Protein AF-A0A149VV26-F1 (afdb_monomer_lite)

Radius of gyration: 16.29 Å; chains: 1; bounding box: 35×36×29 Å

Secondary structure (DSSP, 8-state):
-HHHHHHHHHTT--HHHHHHHTT--HHHHHHHH--TTSS-----------

Foldseek 3Di:
DLVQLVVVVVVPDDSCVSCVVVVHHPVVNVVVVPDVVVPPPPDDDPDDDD

Sequence (50 aa):
MMKLIDETVEAGARRHKACEILGLSLRTLQRWQIRPEDGRAEAVERDQSI

pLDDT: mean 73.85, std 15.24, range [46.88, 89.19]

Organism: NCBI:txid416213

Structure (mmCIF, N/CA/C/O backbone):
data_AF-A0A149VV26-F1
#
_entry.id   AF-A0A149VV26-F1
#
loop_
_atom_site.group_PDB
_atom_site.id
_atom_site.type_symbol
_atom_site.label_atom_id
_atom_site.label_alt_id
_atom_site.label_comp_id
_atom_site.label_asym_id
_atom_site.label_entity_id
_atom_site.label_seq_id
_atom_site.pdbx_PDB_ins_code
_atom_site.Cartn_x
_atom_site.Cartn_y
_atom_site.Cartn_z
_atom_site.occupancy
_atom_site.B_iso_or_equiv
_atom_site.auth_seq_id
_atom_site.auth_comp_id
_atom_site.auth_asym_id
_atom_site.auth_atom_id
_atom_site.pdbx_PDB_model_num
ATOM 1 N N . MET A 1 1 ? -6.363 2.454 -9.461 1.00 57.97 1 MET A N 1
ATOM 2 C CA . MET A 1 1 ? -6.229 1.249 -8.614 1.00 57.97 1 MET A CA 1
ATOM 3 C C . MET A 1 1 ? -5.018 1.347 -7.695 1.00 57.97 1 MET A C 1
ATOM 5 O O . MET A 1 1 ? -5.215 1.352 -6.493 1.00 57.97 1 MET A O 1
ATOM 9 N N . MET A 1 2 ? -3.803 1.526 -8.236 1.00 67.81 2 MET A N 1
ATOM 10 C CA . MET A 1 2 ? -2.569 1.712 -7.447 1.00 67.81 2 MET A CA 1
ATOM 11 C C . MET A 1 2 ? -2.644 2.849 -6.421 1.00 67.81 2 MET A C 1
ATOM 13 O O . MET A 1 2 ? -2.378 2.623 -5.248 1.00 67.81 2 MET A O 1
ATOM 17 N N . LYS A 1 3 ? -3.109 4.031 -6.858 1.00 76.62 3 LYS A N 1
ATOM 18 C CA . LYS A 1 3 ? -3.230 5.220 -6.000 1.00 76.62 3 LYS A CA 1
ATOM 19 C C . LYS A 1 3 ? -3.996 4.966 -4.703 1.00 76.62 3 LYS A C 1
ATOM 21 O O . LYS A 1 3 ? -3.544 5.405 -3.664 1.00 76.62 3 LYS A O 1
ATOM 26 N N . LEU A 1 4 ? -5.070 4.177 -4.743 1.00 81.81 4 LEU A N 1
ATOM 27 C CA . LEU A 1 4 ? -5.886 3.915 -3.557 1.00 81.81 4 LEU A CA 1
ATOM 28 C C . LEU A 1 4 ? -5.109 3.128 -2.489 1.00 81.81 4 LEU A C 1
ATOM 30 O O . LEU A 1 4 ? -5.246 3.379 -1.296 1.00 81.81 4 LEU A O 1
ATOM 34 N N . ILE A 1 5 ? -4.270 2.181 -2.921 1.00 82.88 5 ILE A N 1
ATOM 35 C CA . ILE A 1 5 ? -3.396 1.420 -2.023 1.00 82.88 5 ILE A CA 1
ATOM 36 C C . ILE A 1 5 ? -2.298 2.330 -1.475 1.00 82.88 5 ILE A C 1
ATOM 38 O O . ILE A 1 5 ? -2.048 2.292 -0.273 1.00 82.88 5 ILE A O 1
ATOM 42 N N . ASP A 1 6 ? -1.682 3.150 -2.328 1.00 83.31 6 ASP A N 1
ATOM 43 C CA . ASP A 1 6 ? -0.638 4.093 -1.917 1.00 83.31 6 ASP A CA 1
ATOM 44 C C . ASP A 1 6 ? -1.166 5.126 -0.914 1.00 83.31 6 ASP A C 1
ATOM 46 O O . ASP A 1 6 ? -0.575 5.269 0.148 1.00 83.31 6 ASP A O 1
ATOM 50 N N . GLU A 1 7 ? -2.324 5.740 -1.165 1.00 84.69 7 GLU A N 1
ATOM 51 C CA . GLU A 1 7 ? -2.968 6.710 -0.264 1.00 84.69 7 GLU A CA 1
ATOM 52 C C . GLU A 1 7 ? -3.297 6.093 1.103 1.00 84.69 7 GLU A C 1
ATOM 54 O O . GLU A 1 7 ? -3.075 6.700 2.148 1.00 84.69 7 GLU A O 1
ATOM 59 N N . THR A 1 8 ? -3.784 4.848 1.121 1.00 86.88 8 THR A N 1
ATOM 60 C CA . THR A 1 8 ? -4.104 4.154 2.379 1.00 86.88 8 THR A CA 1
ATOM 61 C C . THR A 1 8 ? -2.831 3.829 3.170 1.00 86.88 8 THR A C 1
ATOM 63 O O . THR A 1 8 ? -2.818 3.879 4.401 1.00 86.88 8 THR A O 1
ATOM 66 N N . VAL A 1 9 ? -1.745 3.496 2.471 1.00 86.31 9 VAL A N 1
ATOM 67 C CA . VAL A 1 9 ? -0.433 3.228 3.076 1.00 86.31 9 VAL A CA 1
ATOM 68 C C . VAL A 1 9 ? 0.225 4.518 3.563 1.00 86.31 9 VAL A C 1
ATOM 70 O O . VAL A 1 9 ? 0.828 4.521 4.634 1.00 86.31 9 VAL A O 1
ATOM 73 N N . GLU A 1 10 ? 0.067 5.612 2.822 1.00 86.12 10 GLU A N 1
ATOM 74 C CA . GLU A 1 10 ? 0.522 6.957 3.181 1.00 86.12 10 GLU A CA 1
ATOM 75 C C . GLU A 1 10 ? -0.213 7.486 4.419 1.00 86.12 10 GLU A C 1
ATOM 77 O O . GLU A 1 10 ? 0.409 8.052 5.314 1.00 86.12 10 GLU A O 1
ATOM 82 N N . ALA A 1 11 ? -1.503 7.163 4.560 1.00 88.00 11 ALA A N 1
ATOM 83 C CA . ALA A 1 11 ? -2.281 7.390 5.779 1.00 88.00 11 ALA A CA 1
ATOM 84 C C . ALA A 1 11 ? -1.848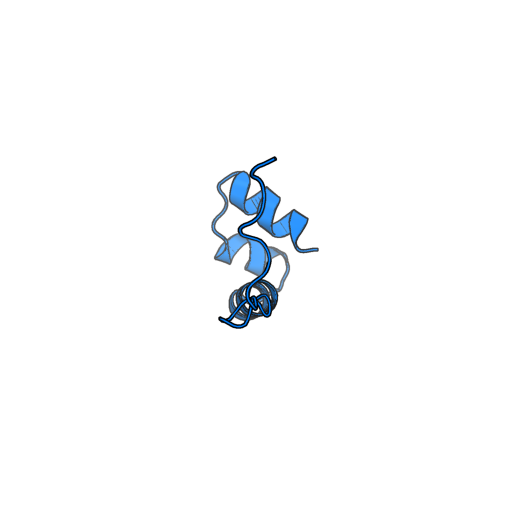 6.508 6.976 1.00 88.00 11 ALA A C 1
ATOM 86 O O . ALA A 1 11 ? -2.427 6.602 8.059 1.00 88.00 11 ALA A O 1
ATOM 87 N N . GLY A 1 12 ? -0.841 5.643 6.805 1.00 86.56 12 GLY A N 1
ATOM 88 C CA . GLY A 1 12 ? -0.240 4.832 7.866 1.00 86.56 12 GLY A CA 1
ATOM 89 C C . GLY A 1 12 ? -0.738 3.387 7.937 1.00 86.56 12 GLY A C 1
ATOM 90 O O . GLY A 1 12 ? -0.328 2.638 8.830 1.00 86.56 12 GLY A O 1
ATOM 91 N N . ALA A 1 13 ? -1.595 2.943 7.012 1.00 87.50 13 ALA A N 1
ATOM 92 C CA . ALA A 1 13 ? -2.011 1.547 6.984 1.00 87.50 13 ALA A CA 1
ATOM 93 C C . ALA A 1 13 ? -0.875 0.632 6.501 1.00 87.50 13 ALA A C 1
ATOM 95 O O . ALA A 1 13 ? -0.107 0.935 5.587 1.00 87.50 13 ALA A O 1
ATOM 96 N N . ARG A 1 14 ? -0.792 -0.572 7.071 1.00 87.44 14 ARG A N 1
ATOM 97 C CA . ARG A 1 14 ? 0.151 -1.585 6.580 1.00 87.44 14 ARG A CA 1
ATOM 98 C C . ARG A 1 14 ? -0.274 -2.050 5.183 1.00 87.44 14 ARG A C 1
ATOM 100 O O . ARG A 1 14 ? -1.419 -2.461 5.003 1.00 87.44 14 ARG A O 1
ATOM 107 N N . ARG A 1 15 ? 0.675 -2.112 4.236 1.00 84.75 15 ARG A N 1
ATOM 108 C CA . ARG A 1 15 ? 0.468 -2.604 2.851 1.00 84.75 15 ARG A CA 1
ATOM 109 C C . ARG A 1 15 ? -0.311 -3.920 2.781 1.00 84.75 15 ARG A C 1
ATOM 111 O O . ARG A 1 15 ? -1.206 -4.058 1.958 1.00 84.75 15 ARG A O 1
ATOM 118 N N . HIS A 1 16 ? -0.013 -4.862 3.679 1.00 85.88 16 HIS A N 1
ATOM 119 C CA . HIS A 1 16 ? -0.724 -6.141 3.765 1.00 85.88 16 HIS A CA 1
ATOM 120 C C . HIS A 1 16 ? -2.227 -5.966 4.030 1.00 85.88 16 HIS A C 1
ATOM 122 O O . HIS A 1 16 ? -3.039 -6.600 3.367 1.00 85.88 16 HIS A O 1
ATOM 128 N N . LYS A 1 17 ? -2.600 -5.065 4.949 1.00 88.25 17 LYS A N 1
ATOM 129 C CA . LYS A 1 17 ? -3.999 -4.823 5.316 1.00 88.25 17 LYS A CA 1
ATOM 130 C C . LYS A 1 17 ? -4.759 -4.085 4.213 1.00 88.25 17 LYS A C 1
ATOM 132 O O . LYS A 1 17 ? -5.903 -4.424 3.941 1.00 88.25 17 LYS A O 1
ATOM 137 N N . ALA A 1 18 ? -4.106 -3.138 3.539 1.00 88.19 18 ALA A N 1
ATOM 138 C CA . ALA A 1 18 ? -4.676 -2.465 2.371 1.00 88.19 18 ALA A CA 1
ATOM 139 C C . ALA A 1 18 ? -4.946 -3.450 1.216 1.00 88.19 18 ALA A C 1
ATOM 141 O O . ALA A 1 18 ? -6.003 -3.399 0.593 1.00 88.19 18 ALA A O 1
ATOM 142 N N . CYS A 1 19 ? -4.025 -4.391 0.970 1.00 88.50 19 CYS A N 1
ATOM 143 C CA . CYS A 1 19 ? -4.212 -5.446 -0.029 1.00 88.50 19 CYS A CA 1
ATOM 144 C C . CYS A 1 19 ? -5.357 -6.403 0.349 1.00 88.50 19 CYS A C 1
ATOM 146 O O . CYS A 1 19 ? -6.197 -6.703 -0.493 1.00 88.50 19 CYS A O 1
ATOM 148 N N . GLU A 1 20 ? -5.427 -6.827 1.615 1.00 89.19 20 GLU A N 1
ATOM 149 C CA . GLU A 1 20 ? -6.459 -7.732 2.144 1.00 89.19 20 GLU A CA 1
ATOM 150 C C . GLU A 1 20 ? -7.879 -7.171 1.965 1.00 89.19 20 GLU A C 1
ATOM 152 O O . GLU A 1 20 ? -8.762 -7.880 1.491 1.00 89.19 20 GLU A O 1
ATOM 157 N N . ILE A 1 21 ? -8.084 -5.883 2.266 1.00 88.69 21 ILE A N 1
ATOM 158 C CA . ILE A 1 21 ? -9.384 -5.202 2.113 1.00 88.69 21 ILE A CA 1
ATOM 159 C C . ILE A 1 21 ? -9.834 -5.166 0.646 1.00 88.69 21 ILE A C 1
ATOM 161 O O . ILE A 1 21 ? -11.022 -5.273 0.355 1.00 88.69 21 ILE A O 1
ATOM 165 N N . LEU A 1 22 ? -8.886 -5.046 -0.284 1.00 85.25 22 LEU A N 1
ATOM 166 C CA . LEU A 1 22 ? -9.154 -5.018 -1.723 1.00 85.25 22 LEU A CA 1
ATOM 167 C C . LEU A 1 22 ? -9.203 -6.418 -2.356 1.00 85.25 22 LEU A C 1
ATOM 169 O O . LEU A 1 22 ? -9.352 -6.524 -3.573 1.00 85.25 22 LEU A O 1
ATOM 173 N N . GLY A 1 23 ? -9.046 -7.489 -1.568 1.00 88.12 23 GLY A N 1
ATOM 174 C CA . GLY A 1 23 ? -8.983 -8.863 -2.076 1.00 88.12 23 GLY A CA 1
ATOM 175 C C . GLY A 1 23 ? -7.749 -9.140 -2.941 1.00 88.12 23 GLY A C 1
ATOM 176 O O . GLY A 1 23 ? -7.746 -10.059 -3.759 1.00 88.12 23 GLY A O 1
ATOM 177 N N . LEU A 1 24 ? -6.698 -8.334 -2.790 1.00 87.38 24 LEU A N 1
ATOM 178 C CA . LEU A 1 24 ? -5.453 -8.441 -3.538 1.00 87.38 24 LEU A CA 1
ATOM 179 C C . LEU A 1 24 ? -4.372 -9.094 -2.678 1.00 87.38 24 LEU A C 1
ATOM 181 O O . LEU A 1 24 ? -4.293 -8.899 -1.468 1.00 87.38 24 LEU A O 1
ATOM 185 N N . SER A 1 25 ? -3.483 -9.854 -3.313 1.00 87.00 25 SER A N 1
ATOM 186 C CA . SER A 1 25 ? -2.294 -10.369 -2.634 1.00 87.00 25 SER A CA 1
ATOM 187 C C . SER A 1 25 ? -1.150 -9.357 -2.694 1.00 87.00 25 SER A C 1
ATOM 189 O O . SER A 1 25 ? -0.951 -8.687 -3.711 1.00 87.00 25 SER A O 1
ATOM 191 N N . LEU A 1 26 ? -0.329 -9.308 -1.639 1.00 84.75 26 LEU A N 1
ATOM 192 C CA . LEU A 1 26 ? 0.868 -8.456 -1.591 1.00 84.75 26 LEU A CA 1
ATOM 193 C C . LEU A 1 26 ? 1.806 -8.716 -2.780 1.00 84.75 26 LEU A C 1
ATOM 195 O O . LEU A 1 26 ? 2.388 -7.787 -3.325 1.00 84.75 26 LEU A O 1
ATOM 199 N N . ARG A 1 27 ? 1.893 -9.971 -3.235 1.00 85.88 27 ARG A N 1
ATOM 200 C CA . ARG A 1 27 ? 2.674 -10.368 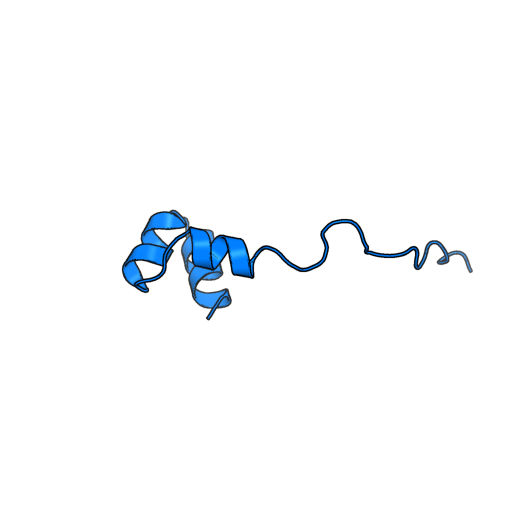-4.414 1.00 85.88 27 ARG A CA 1
ATOM 201 C C . ARG A 1 27 ? 2.166 -9.716 -5.703 1.00 85.88 27 ARG A C 1
ATOM 203 O O . ARG A 1 27 ? 2.963 -9.398 -6.578 1.00 85.88 27 ARG A O 1
ATOM 210 N N . THR A 1 28 ? 0.854 -9.522 -5.831 1.00 85.69 28 THR A N 1
ATOM 211 C CA . THR A 1 28 ? 0.254 -8.833 -6.986 1.00 85.69 28 THR A CA 1
ATOM 212 C C . THR A 1 28 ? 0.611 -7.353 -6.963 1.00 85.69 28 THR A 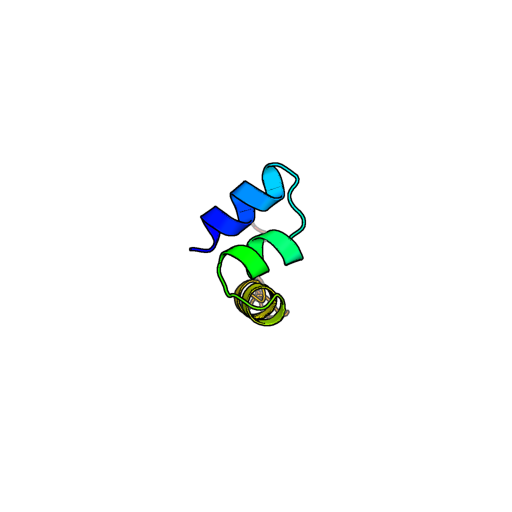C 1
ATOM 214 O O . THR A 1 28 ? 1.034 -6.826 -7.989 1.00 85.69 28 THR A O 1
ATOM 217 N N . LEU A 1 29 ? 0.539 -6.722 -5.784 1.00 83.88 29 LEU A N 1
ATOM 218 C CA . LEU A 1 29 ? 0.993 -5.345 -5.591 1.00 83.88 29 LEU A CA 1
ATOM 219 C C . LEU A 1 29 ? 2.484 -5.203 -5.925 1.00 83.88 29 LEU A C 1
ATOM 221 O O . LEU A 1 29 ? 2.846 -4.364 -6.740 1.00 83.88 29 LEU A O 1
ATOM 225 N N . GLN A 1 30 ? 3.333 -6.060 -5.355 1.00 83.75 30 GLN A N 1
ATOM 226 C CA . GLN A 1 30 ? 4.774 -6.073 -5.612 1.00 83.75 30 GLN A CA 1
ATOM 227 C C . GLN A 1 30 ? 5.081 -6.265 -7.096 1.00 83.75 30 GLN A C 1
ATOM 229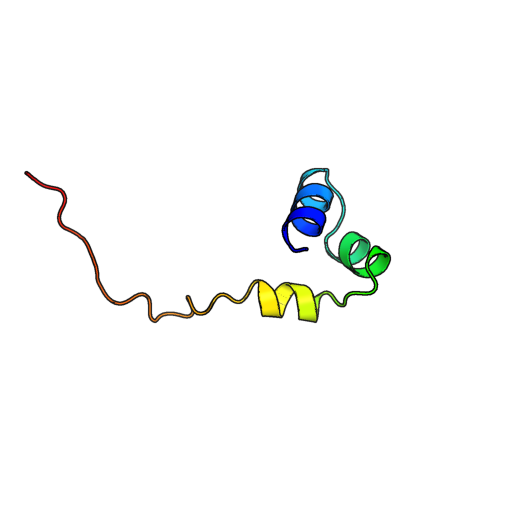 O O . GLN A 1 30 ? 5.879 -5.519 -7.639 1.00 83.75 30 GLN A O 1
ATOM 234 N N . ARG A 1 31 ? 4.415 -7.200 -7.785 1.00 82.62 31 ARG A N 1
ATOM 235 C CA . ARG A 1 31 ? 4.624 -7.431 -9.223 1.00 82.62 31 ARG A CA 1
ATOM 236 C C . ARG A 1 31 ? 4.276 -6.215 -10.074 1.00 82.62 31 ARG A C 1
ATOM 238 O O . ARG A 1 31 ? 4.935 -5.970 -11.070 1.00 82.62 31 ARG A O 1
ATOM 245 N N . TRP A 1 32 ? 3.233 -5.482 -9.712 1.00 81.50 32 TRP A N 1
ATOM 246 C CA . TRP A 1 32 ? 2.877 -4.243 -10.399 1.00 81.50 32 TRP A CA 1
ATOM 247 C C . TRP A 1 32 ? 3.793 -3.069 -10.009 1.00 81.50 32 TRP A C 1
ATOM 249 O O . TRP A 1 32 ? 3.946 -2.142 -10.798 1.00 81.50 32 TRP A O 1
ATOM 259 N N . GLN A 1 33 ? 4.399 -3.100 -8.815 1.00 74.81 33 GLN A N 1
ATOM 260 C CA . GLN A 1 33 ? 5.453 -2.161 -8.408 1.00 74.81 33 GLN A CA 1
ATOM 261 C C . GLN A 1 33 ? 6.816 -2.478 -9.028 1.00 74.81 33 GLN A C 1
ATOM 263 O O . GLN A 1 33 ? 7.636 -1.569 -9.130 1.00 74.81 33 GLN A O 1
ATOM 268 N N . ILE A 1 34 ? 7.054 -3.722 -9.458 1.00 71.00 34 ILE A N 1
ATOM 269 C CA . ILE A 1 34 ? 8.164 -4.071 -10.345 1.00 71.00 34 ILE A CA 1
ATOM 270 C C . ILE A 1 34 ? 7.874 -3.387 -11.682 1.00 71.00 34 ILE A C 1
ATOM 272 O O . ILE A 1 34 ? 7.217 -3.915 -12.579 1.00 71.00 34 ILE A O 1
ATOM 276 N N . ARG A 1 35 ? 8.315 -2.137 -11.767 1.00 62.53 35 ARG A N 1
ATOM 277 C CA . ARG A 1 35 ? 8.487 -1.426 -13.021 1.00 62.53 35 ARG A CA 1
ATOM 278 C C . ARG A 1 35 ? 9.602 -2.129 -13.802 1.00 62.53 35 ARG A C 1
ATOM 280 O O . ARG A 1 35 ? 10.534 -2.642 -13.186 1.00 62.53 35 ARG A O 1
ATOM 287 N N . PRO A 1 36 ? 9.569 -2.125 -15.143 1.00 56.09 36 PRO A N 1
ATOM 288 C CA . PRO A 1 36 ? 10.671 -2.598 -15.984 1.00 56.09 36 PRO A CA 1
ATOM 289 C C . PRO A 1 36 ? 11.886 -1.645 -15.934 1.00 56.09 36 PRO A C 1
ATOM 291 O O . PRO A 1 36 ? 12.520 -1.377 -16.944 1.00 56.09 36 PRO A O 1
ATOM 294 N N . GLU A 1 37 ? 12.193 -1.095 -14.762 1.00 52.78 37 GLU A N 1
ATOM 295 C CA . GLU A 1 37 ? 13.406 -0.331 -14.463 1.00 52.78 37 GLU A CA 1
ATOM 296 C C . GLU A 1 37 ? 14.447 -1.202 -13.739 1.00 52.78 37 GLU A C 1
ATOM 298 O O . GLU A 1 37 ? 15.436 -0.691 -13.219 1.00 52.78 37 GLU A O 1
ATOM 303 N N . ASP A 1 38 ? 14.265 -2.531 -13.773 1.00 54.34 38 ASP A N 1
ATOM 304 C CA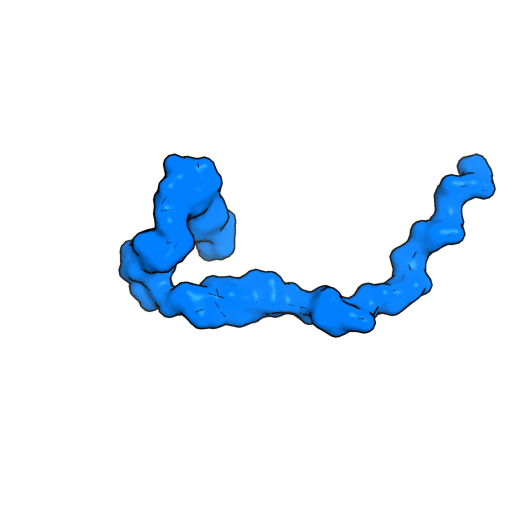 . ASP A 1 38 ? 15.326 -3.528 -13.607 1.00 54.34 38 ASP A CA 1
ATOM 305 C C . ASP A 1 38 ? 16.454 -3.250 -14.628 1.00 54.34 38 ASP A C 1
ATOM 307 O O . ASP A 1 38 ? 16.487 -3.774 -15.740 1.00 54.34 38 ASP A O 1
ATOM 311 N N . GLY A 1 39 ? 17.365 -2.340 -14.271 1.00 54.53 39 GLY A N 1
ATOM 312 C CA . GLY A 1 39 ? 18.735 -2.235 -14.784 1.00 54.53 39 GLY A CA 1
ATOM 313 C C . GLY A 1 39 ? 18.938 -1.923 -16.271 1.00 54.53 39 GLY A C 1
ATOM 314 O O . GLY A 1 39 ? 20.079 -1.948 -16.729 1.00 54.53 39 GLY A 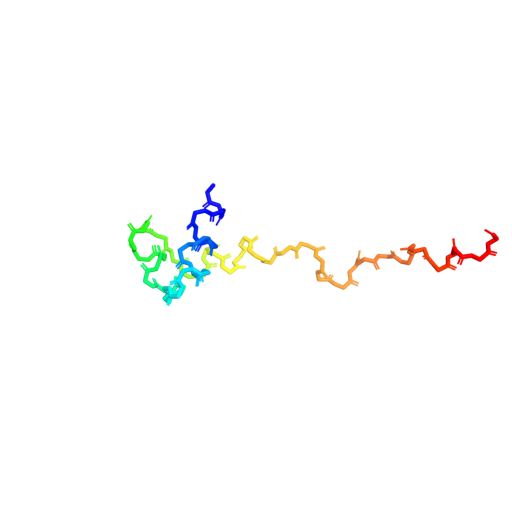O 1
ATOM 315 N N . ARG A 1 40 ? 17.888 -1.622 -17.039 1.00 52.56 40 ARG A N 1
ATOM 316 C CA . ARG A 1 40 ? 17.985 -1.174 -18.442 1.00 52.56 40 ARG A CA 1
ATOM 317 C C . ARG A 1 40 ? 17.336 0.200 -18.639 1.00 52.56 40 ARG A C 1
ATOM 319 O O . ARG A 1 40 ? 16.683 0.442 -19.643 1.00 52.56 40 ARG A O 1
ATOM 326 N N . ALA A 1 41 ? 17.527 1.118 -17.690 1.00 46.88 41 ALA A N 1
ATOM 327 C CA . ALA A 1 41 ? 17.497 2.542 -18.017 1.00 46.88 41 ALA A CA 1
ATOM 328 C C . ALA A 1 41 ? 18.831 2.857 -18.708 1.00 46.88 41 ALA A C 1
ATOM 330 O O . ALA A 1 41 ? 19.844 3.134 -18.066 1.00 46.88 41 ALA A O 1
ATOM 331 N N . GLU A 1 42 ? 18.854 2.655 -20.021 1.00 49.47 42 GLU A N 1
ATOM 332 C CA . GLU A 1 42 ? 19.986 2.987 -20.874 1.00 49.47 42 GLU A CA 1
ATOM 333 C C . GLU A 1 42 ? 20.326 4.479 -20.747 1.00 49.47 42 GLU A C 1
ATOM 335 O O . GLU A 1 42 ? 19.460 5.334 -20.581 1.00 49.47 42 GLU A O 1
ATOM 340 N N . ALA A 1 43 ? 21.626 4.750 -20.784 1.00 51.66 43 ALA A N 1
ATOM 341 C CA . ALA A 1 43 ? 22.284 6.042 -20.691 1.00 51.66 43 ALA A CA 1
ATOM 342 C C . ALA A 1 43 ? 21.642 7.171 -21.527 1.00 51.66 43 ALA A C 1
ATOM 344 O O . ALA A 1 43 ? 21.961 7.349 -22.698 1.00 51.66 43 ALA A O 1
ATOM 345 N N . VAL A 1 44 ? 20.821 7.999 -20.889 1.00 59.78 44 VAL A N 1
ATOM 346 C CA . VAL A 1 44 ? 20.437 9.354 -21.327 1.00 59.78 44 VAL A CA 1
ATOM 347 C C . VAL A 1 44 ? 20.046 10.083 -20.038 1.00 59.78 44 VAL A C 1
ATOM 349 O O . VAL A 1 44 ? 19.255 9.561 -19.267 1.00 59.78 44 VAL A O 1
ATOM 352 N N . GLU A 1 45 ? 20.590 11.216 -19.616 1.00 56.59 45 GLU A N 1
ATOM 353 C CA . GLU A 1 45 ? 21.245 12.314 -20.308 1.00 56.59 45 GLU A CA 1
ATOM 354 C C . GLU A 1 45 ? 22.075 13.045 -19.234 1.00 56.59 45 GLU A C 1
ATOM 356 O O . GLU A 1 45 ? 21.542 13.727 -18.361 1.00 56.59 45 GLU A O 1
ATOM 361 N N . ARG A 1 46 ? 23.397 12.833 -19.226 1.00 50.53 46 ARG A N 1
ATOM 362 C CA . ARG A 1 46 ? 24.336 13.734 -18.543 1.00 50.53 46 ARG A CA 1
ATOM 363 C C . ARG A 1 46 ? 24.724 14.821 -19.540 1.00 50.53 46 ARG A C 1
ATOM 365 O O . ARG A 1 46 ? 25.857 14.834 -19.994 1.00 50.53 46 ARG A O 1
ATOM 372 N N . ASP A 1 47 ? 23.781 15.677 -19.912 1.00 53.56 47 ASP A N 1
ATOM 373 C CA . ASP A 1 47 ? 24.102 16.915 -20.623 1.00 53.56 47 ASP A CA 1
ATOM 374 C C . ASP A 1 47 ? 23.071 17.995 -20.279 1.00 53.56 47 ASP A C 1
ATOM 376 O O . ASP A 1 47 ? 22.133 18.280 -21.010 1.00 53.56 47 ASP A O 1
ATOM 380 N N . GLN A 1 48 ? 23.215 18.572 -19.088 1.00 53.69 48 GLN A N 1
ATOM 381 C CA . GLN A 1 48 ? 22.755 19.936 -18.849 1.00 53.69 48 GLN A CA 1
ATOM 382 C C . GLN A 1 48 ? 23.941 20.725 -18.317 1.00 53.69 48 GLN A C 1
ATOM 384 O O . GLN A 1 48 ? 24.146 20.870 -17.113 1.00 53.69 48 GLN A O 1
ATOM 389 N N . SER A 1 49 ? 24.767 21.169 -19.257 1.00 50.78 49 SER A N 1
ATOM 390 C CA . SER A 1 49 ? 25.742 22.230 -19.059 1.00 50.78 49 SER A CA 1
ATOM 391 C C . SER A 1 49 ? 25.852 23.043 -20.348 1.00 50.78 49 SER A C 1
ATOM 393 O O . SER A 1 49 ? 26.856 22.912 -21.038 1.00 50.78 49 SER A O 1
ATOM 395 N N . ILE A 1 50 ? 24.849 23.881 -20.647 1.00 47.97 50 ILE A N 1
ATOM 396 C CA . ILE A 1 50 ? 25.005 25.170 -21.355 1.00 47.97 50 ILE A CA 1
ATOM 397 C C . ILE A 1 50 ? 24.033 26.177 -20.741 1.00 47.97 50 ILE A C 1
ATOM 399 O O . ILE A 1 50 ? 22.839 25.831 -20.611 1.00 47.97 50 ILE A O 1
#